Protein AF-V5BTP2-F1 (afdb_monomer_lite)

pLDDT: mean 86.92, std 16.34, range [38.19, 97.94]

Structure (mmCIF, N/CA/C/O backbone):
data_AF-V5BTP2-F1
#
_entry.id   AF-V5BTP2-F1
#
loop_
_atom_site.group_PDB
_atom_site.id
_atom_site.type_symbol
_atom_site.label_atom_id
_atom_site.label_alt_id
_atom_site.label_comp_id
_atom_site.label_asym_id
_atom_site.label_entity_id
_atom_site.label_seq_id
_atom_site.pdbx_PDB_ins_code
_atom_site.Cartn_x
_atom_site.Cartn_y
_atom_site.Cartn_z
_atom_site.occupancy
_atom_site.B_iso_or_equiv
_atom_site.auth_seq_id
_atom_site.auth_comp_id
_atom_site.auth_asym_id
_atom_site.auth_atom_id
_atom_site.pdbx_PDB_model_num
ATOM 1 N N . MET A 1 1 ? 0.324 3.523 -38.575 1.00 38.19 1 MET A N 1
ATOM 2 C CA . MET A 1 1 ? -0.183 3.292 -37.206 1.00 38.19 1 MET A CA 1
ATOM 3 C C . MET A 1 1 ? 0.817 3.880 -36.223 1.00 38.19 1 MET A C 1
ATOM 5 O O . MET A 1 1 ? 1.972 3.489 -36.273 1.00 38.19 1 MET A O 1
ATOM 9 N N . LEU A 1 2 ? 0.411 4.846 -35.398 1.00 49.34 2 LEU A N 1
ATOM 10 C CA . LEU A 1 2 ? 1.256 5.470 -34.371 1.00 49.34 2 LEU A CA 1
ATOM 11 C C . LEU A 1 2 ? 0.574 5.276 -33.019 1.00 49.34 2 LEU A C 1
ATOM 13 O O . LEU A 1 2 ? -0.221 6.115 -32.613 1.00 49.34 2 LEU A O 1
ATOM 17 N N . GLN A 1 3 ? 0.841 4.170 -32.335 1.00 48.38 3 GLN A N 1
ATOM 18 C CA . GLN A 1 3 ? 0.469 4.014 -30.930 1.00 48.38 3 GLN A CA 1
ATOM 19 C C . GLN A 1 3 ? 1.560 3.219 -30.213 1.00 48.38 3 GLN A C 1
ATOM 21 O O . GLN A 1 3 ? 2.170 2.347 -30.821 1.00 48.38 3 GLN A O 1
ATOM 26 N N . GLN A 1 4 ? 1.748 3.524 -28.925 1.00 43.69 4 GLN A N 1
ATOM 27 C CA . GLN A 1 4 ? 2.609 2.846 -27.937 1.00 43.69 4 GLN A CA 1
ATOM 28 C C . GLN A 1 4 ? 3.988 3.455 -27.603 1.00 43.69 4 GLN A C 1
ATOM 30 O O . GLN A 1 4 ? 4.906 2.727 -27.249 1.00 43.69 4 GLN A O 1
ATOM 35 N N . ASN A 1 5 ? 4.145 4.787 -27.584 1.00 49.44 5 ASN A N 1
ATOM 36 C CA . ASN A 1 5 ? 5.318 5.401 -26.923 1.00 49.44 5 ASN A CA 1
ATOM 37 C C . ASN A 1 5 ? 4.985 6.526 -25.924 1.00 49.44 5 ASN A C 1
ATOM 39 O O . ASN A 1 5 ? 5.680 7.536 -25.861 1.00 49.44 5 ASN A O 1
ATOM 43 N N . LYS A 1 6 ? 3.900 6.403 -25.146 1.00 52.09 6 LYS A N 1
ATOM 44 C CA . LYS A 1 6 ? 3.534 7.423 -24.143 1.00 52.09 6 LYS A CA 1
ATOM 45 C C . LYS A 1 6 ? 2.924 6.847 -22.863 1.00 52.09 6 LYS A C 1
ATOM 47 O O . LYS A 1 6 ? 1.850 7.271 -22.467 1.00 52.09 6 LYS A O 1
ATOM 52 N N . TYR A 1 7 ? 3.608 5.921 -22.194 1.00 56.06 7 TYR A N 1
ATOM 53 C CA . TYR A 1 7 ? 3.513 5.845 -20.728 1.00 56.06 7 TYR A CA 1
ATOM 54 C C . TYR A 1 7 ? 4.660 5.022 -20.136 1.00 56.06 7 TYR A C 1
ATOM 56 O O . TYR A 1 7 ? 4.441 3.988 -19.516 1.00 56.06 7 TYR A O 1
ATOM 64 N N . ARG A 1 8 ? 5.913 5.460 -20.325 1.00 60.88 8 ARG A N 1
ATOM 65 C CA . ARG A 1 8 ? 6.957 4.993 -19.407 1.00 60.88 8 ARG A CA 1
ATOM 66 C C . ARG A 1 8 ? 6.744 5.708 -18.074 1.00 60.88 8 ARG A C 1
ATOM 68 O O . ARG A 1 8 ? 6.733 6.943 -18.065 1.00 60.88 8 ARG A O 1
ATOM 75 N N . PRO A 1 9 ? 6.544 4.974 -16.973 1.00 66.88 9 PRO A N 1
ATOM 76 C CA . PRO A 1 9 ? 6.459 5.565 -15.651 1.00 66.88 9 PRO A CA 1
ATOM 77 C C . PRO A 1 9 ? 7.668 6.444 -15.392 1.00 66.88 9 PRO A C 1
ATOM 79 O O . PRO A 1 9 ? 8.806 5.999 -15.525 1.00 66.88 9 PRO A O 1
ATOM 82 N N . THR A 1 10 ? 7.446 7.693 -15.004 1.00 83.19 10 THR A N 1
ATOM 83 C CA . THR A 1 10 ? 8.562 8.502 -14.520 1.00 83.19 10 THR A CA 1
ATOM 84 C C . THR A 1 10 ? 8.795 8.193 -13.047 1.00 83.19 10 THR A C 1
ATOM 86 O O . THR A 1 10 ? 7.857 7.891 -12.301 1.00 83.19 10 THR A O 1
ATOM 89 N N . ARG A 1 11 ? 10.040 8.354 -12.593 1.00 85.81 11 ARG A N 1
ATOM 90 C CA . ARG A 1 11 ? 10.382 8.338 -11.164 1.00 85.81 11 ARG A CA 1
ATOM 91 C C . ARG A 1 11 ? 9.472 9.264 -10.343 1.00 85.81 11 ARG A C 1
ATOM 93 O O . ARG A 1 11 ? 9.100 8.921 -9.226 1.00 85.81 11 ARG A O 1
ATOM 100 N N . ASN A 1 12 ? 9.064 10.399 -10.916 1.00 90.31 12 ASN A N 1
ATOM 101 C CA . ASN A 1 12 ? 8.149 11.346 -10.276 1.00 90.31 12 ASN A CA 1
ATOM 102 C C . ASN A 1 12 ? 6.747 10.754 -10.090 1.00 90.31 12 ASN A C 1
ATOM 104 O O . ASN A 1 12 ? 6.163 10.895 -9.021 1.00 90.31 12 ASN A O 1
ATOM 108 N N . THR A 1 13 ? 6.219 10.046 -11.091 1.00 89.06 13 THR A N 1
ATOM 109 C CA . THR A 1 13 ? 4.919 9.363 -10.994 1.00 89.06 13 THR A CA 1
ATOM 110 C C . THR A 1 13 ? 4.928 8.294 -9.903 1.00 89.06 13 THR A C 1
ATOM 112 O O . THR A 1 13 ? 3.982 8.213 -9.121 1.00 89.06 13 THR A O 1
ATOM 115 N N . ILE A 1 14 ? 6.002 7.500 -9.827 1.00 90.44 14 ILE A N 1
ATOM 116 C CA . ILE A 1 14 ? 6.190 6.493 -8.772 1.00 90.44 14 ILE A CA 1
ATOM 117 C C . ILE A 1 14 ? 6.228 7.173 -7.402 1.00 90.44 14 ILE A C 1
ATOM 119 O O . ILE A 1 14 ? 5.473 6.793 -6.509 1.00 90.44 14 ILE A O 1
ATOM 123 N N . LYS A 1 15 ? 7.048 8.222 -7.259 1.00 94.00 15 LYS A N 1
ATOM 124 C CA . LYS A 1 15 ? 7.174 8.975 -6.009 1.00 94.00 15 LYS A CA 1
ATOM 125 C C . LYS A 1 15 ? 5.831 9.524 -5.530 1.00 94.00 15 LYS A C 1
ATOM 127 O O . LYS A 1 15 ? 5.471 9.282 -4.389 1.00 94.00 15 LYS A O 1
ATOM 132 N N . LEU A 1 16 ? 5.072 10.200 -6.392 1.00 95.06 16 LEU A N 1
ATOM 133 C CA . LEU A 1 16 ? 3.781 10.786 -6.013 1.00 95.06 16 LEU A CA 1
ATOM 134 C C . LEU A 1 16 ? 2.786 9.734 -5.504 1.00 95.06 16 LEU A C 1
ATOM 136 O O . LEU A 1 16 ? 2.075 9.972 -4.530 1.00 95.06 16 LEU A O 1
ATOM 140 N N . LYS A 1 17 ? 2.745 8.557 -6.140 1.00 94.62 17 LYS A N 1
ATOM 141 C CA . LYS A 1 17 ? 1.866 7.464 -5.709 1.00 94.62 17 LYS A CA 1
ATOM 142 C C . LYS A 1 17 ? 2.305 6.867 -4.371 1.00 94.62 17 LYS A C 1
ATOM 144 O O . LYS A 1 17 ? 1.456 6.616 -3.521 1.00 94.62 17 LYS A O 1
ATOM 149 N N . LEU A 1 18 ? 3.609 6.670 -4.173 1.00 94.81 18 LEU A N 1
ATOM 150 C CA . LEU A 1 18 ? 4.152 6.171 -2.908 1.00 94.81 18 LEU A CA 1
ATOM 151 C C . LEU A 1 18 ? 3.982 7.179 -1.766 1.00 94.81 18 LEU A C 1
ATOM 153 O O . LEU A 1 18 ? 3.625 6.773 -0.665 1.00 94.81 18 LEU A O 1
ATOM 157 N N . ASP A 1 19 ? 4.164 8.475 -2.025 1.00 97.06 19 ASP A N 1
ATOM 158 C CA . ASP A 1 19 ? 3.937 9.533 -1.034 1.00 97.06 19 ASP A CA 1
ATOM 159 C C . ASP A 1 19 ? 2.466 9.536 -0.578 1.00 97.06 19 ASP A C 1
ATOM 161 O O . ASP A 1 19 ? 2.178 9.588 0.618 1.00 97.06 19 ASP A O 1
ATOM 165 N N . HIS A 1 20 ? 1.524 9.410 -1.522 1.00 96.69 20 HIS A N 1
ATOM 166 C CA . HIS A 1 20 ? 0.098 9.327 -1.205 1.00 96.69 20 HIS A CA 1
ATOM 167 C C . HIS A 1 20 ? -0.251 8.071 -0.390 1.00 96.69 20 HIS A C 1
ATOM 169 O O . HIS A 1 20 ? -0.946 8.166 0.622 1.00 96.69 20 HIS A O 1
ATOM 175 N N . LEU A 1 21 ? 0.272 6.906 -0.785 1.00 97.00 21 LEU A N 1
ATOM 176 C CA . LEU A 1 21 ? 0.127 5.663 -0.023 1.00 97.00 21 LEU A CA 1
ATOM 177 C C . LEU A 1 21 ? 0.686 5.797 1.397 1.00 97.00 21 LEU A C 1
ATOM 179 O O . LEU A 1 21 ? 0.027 5.404 2.357 1.00 97.00 21 LEU A O 1
ATOM 183 N N . GLY A 1 22 ? 1.877 6.382 1.536 1.00 96.31 22 GLY A N 1
ATOM 184 C CA . GLY A 1 22 ? 2.519 6.607 2.827 1.00 96.31 22 GLY A CA 1
ATOM 185 C C . GLY A 1 22 ? 1.669 7.476 3.752 1.00 96.31 22 GLY A C 1
ATOM 186 O O . GLY A 1 22 ? 1.521 7.150 4.931 1.00 96.31 22 GLY A O 1
ATOM 187 N N . LEU A 1 23 ? 1.047 8.532 3.221 1.00 97.69 23 LEU A N 1
ATOM 188 C CA . LEU A 1 23 ? 0.135 9.387 3.981 1.00 97.69 23 LEU A CA 1
ATOM 189 C C . LEU A 1 23 ? -1.084 8.610 4.504 1.00 97.69 23 LEU A C 1
ATOM 191 O O . LEU A 1 23 ? -1.409 8.701 5.685 1.00 97.69 23 LEU A O 1
ATOM 195 N N . LEU A 1 24 ? -1.735 7.815 3.650 1.00 97.38 24 LEU A N 1
ATOM 196 C CA . LEU A 1 24 ? -2.906 7.024 4.045 1.00 97.38 24 LEU A CA 1
ATOM 197 C C . LEU A 1 24 ? -2.554 5.949 5.082 1.00 97.38 24 LEU A C 1
ATOM 199 O O . LEU A 1 24 ? -3.231 5.817 6.100 1.00 97.38 24 LEU A O 1
ATOM 203 N N . ILE A 1 25 ? -1.474 5.199 4.845 1.00 96.12 25 ILE A N 1
ATOM 204 C CA . ILE A 1 25 ? -1.044 4.108 5.729 1.00 96.12 25 ILE A CA 1
ATOM 205 C C . ILE A 1 25 ? -0.623 4.656 7.096 1.00 96.12 25 ILE A C 1
ATOM 207 O O . ILE A 1 25 ? -1.028 4.111 8.123 1.00 96.12 25 ILE A O 1
ATOM 211 N N . SER A 1 26 ? 0.155 5.742 7.126 1.00 96.12 26 SER A N 1
ATOM 212 C CA . SER A 1 26 ? 0.571 6.371 8.386 1.00 96.12 26 SER A CA 1
ATOM 213 C C . SE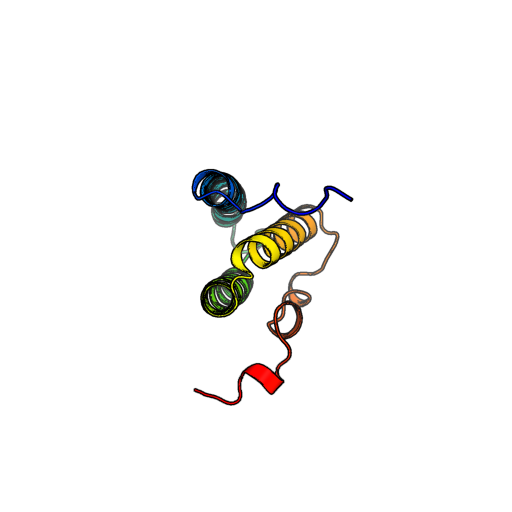R A 1 26 ? -0.613 6.955 9.163 1.00 96.12 26 SER A C 1
ATOM 215 O O . SER A 1 26 ? -0.665 6.804 10.383 1.00 96.12 26 SER A O 1
ATOM 217 N N . GLY A 1 27 ? -1.602 7.532 8.471 1.00 96.06 27 GLY A N 1
ATOM 218 C CA . GLY A 1 27 ? -2.853 7.990 9.075 1.00 96.06 27 GLY A CA 1
ATOM 219 C C . GLY A 1 27 ? -3.643 6.866 9.754 1.00 96.06 27 GLY A C 1
ATOM 220 O O . GLY A 1 27 ? -4.120 7.042 10.874 1.00 96.06 27 GLY A O 1
ATOM 221 N N . GLU A 1 28 ? -3.730 5.684 9.137 1.00 95.19 28 GLU A N 1
ATOM 222 C CA . GLU A 1 28 ? -4.334 4.512 9.789 1.00 95.19 28 GLU A CA 1
ATOM 223 C C . GLU A 1 28 ? -3.529 4.018 10.983 1.00 95.19 28 GLU A C 1
ATOM 225 O O . GLU A 1 28 ? -4.100 3.623 11.998 1.00 95.19 28 GLU A O 1
ATOM 230 N N . TRP A 1 29 ? -2.204 4.030 10.876 1.00 93.56 29 TRP A N 1
ATOM 231 C CA . TRP A 1 29 ? -1.324 3.559 11.941 1.00 93.56 29 TRP A CA 1
ATOM 232 C C . TRP A 1 29 ? -1.322 4.466 13.170 1.00 93.56 29 TRP A C 1
ATOM 234 O O . TRP A 1 29 ? -1.014 3.995 14.261 1.00 93.56 29 TRP A O 1
ATOM 244 N N . ALA A 1 30 ? -1.705 5.732 13.015 1.00 95.50 30 ALA A N 1
ATOM 245 C CA . ALA A 1 30 ? -1.894 6.654 14.128 1.00 95.50 30 ALA A CA 1
ATOM 246 C C . ALA A 1 30 ? -3.165 6.367 14.958 1.00 95.50 30 ALA A C 1
ATOM 248 O O . ALA A 1 30 ? -3.325 6.931 16.041 1.00 95.50 30 ALA A O 1
ATOM 249 N N . LYS A 1 31 ? -4.082 5.511 14.480 1.00 95.31 31 LYS A N 1
ATOM 250 C CA . LYS A 1 31 ? -5.302 5.128 15.212 1.00 95.31 31 LYS A CA 1
ATOM 251 C C . LYS A 1 31 ? -5.016 4.105 16.315 1.00 95.31 31 LYS A C 1
ATOM 253 O O . LYS A 1 31 ? -3.964 3.473 16.367 1.00 95.31 31 LYS A O 1
ATOM 258 N N . ASN A 1 32 ? -6.009 3.883 17.180 1.00 94.19 32 ASN A N 1
ATOM 259 C CA . ASN A 1 32 ? -5.972 2.783 18.142 1.00 94.19 32 ASN A CA 1
ATOM 260 C C . ASN A 1 32 ? -5.875 1.430 17.406 1.00 94.19 32 ASN A C 1
ATOM 262 O O . ASN A 1 32 ? -6.573 1.186 16.422 1.00 94.19 32 ASN A O 1
ATOM 266 N N . ASN A 1 33 ? -5.046 0.520 17.920 1.00 89.19 33 ASN A N 1
ATOM 267 C CA . ASN A 1 33 ? -4.859 -0.824 17.372 1.00 89.19 33 ASN A CA 1
ATOM 268 C C . ASN A 1 33 ? -6.157 -1.630 17.212 1.00 89.19 33 ASN A C 1
ATOM 270 O O . ASN A 1 33 ? -6.210 -2.492 16.340 1.00 89.19 33 ASN A O 1
ATOM 274 N N . GLN A 1 34 ? -7.172 -1.367 18.038 1.00 90.00 34 GLN A N 1
ATOM 275 C CA . GLN A 1 34 ? -8.473 -2.038 17.977 1.00 90.00 34 GLN A CA 1
ATOM 276 C C . GLN A 1 34 ? -9.372 -1.522 16.844 1.00 90.00 34 GLN A C 1
ATOM 278 O O . GLN A 1 34 ? -10.332 -2.194 16.487 1.00 90.00 34 GLN A O 1
ATOM 283 N N . THR A 1 35 ? -9.084 -0.339 16.294 1.00 90.50 35 THR A N 1
ATOM 284 C CA . THR A 1 35 ? -9.934 0.325 15.290 1.00 90.50 35 THR A CA 1
ATOM 285 C C . THR A 1 35 ? -9.233 0.588 13.961 1.00 90.50 35 THR A C 1
ATOM 287 O O . THR A 1 35 ? -9.894 0.933 12.984 1.00 90.50 35 THR A O 1
ATOM 290 N N . ARG A 1 36 ? -7.903 0.448 13.896 1.00 94.25 36 ARG A N 1
ATOM 291 C CA . ARG A 1 36 ? -7.148 0.606 12.647 1.00 94.25 36 ARG A CA 1
ATOM 292 C C . ARG A 1 36 ? -7.533 -0.468 11.636 1.00 94.25 36 ARG A C 1
ATOM 294 O O . ARG A 1 36 ? -7.632 -1.647 11.975 1.00 94.25 36 ARG A O 1
ATOM 301 N N . LEU A 1 37 ? -7.655 -0.064 10.375 1.00 95.44 37 LEU A N 1
ATOM 302 C CA . LEU A 1 37 ? -8.036 -0.984 9.305 1.00 95.44 37 LEU A CA 1
ATOM 303 C C . LEU A 1 37 ? -6.825 -1.597 8.589 1.00 95.44 37 LEU A C 1
ATOM 305 O O . LEU A 1 37 ? -6.904 -2.650 7.952 1.00 95.44 37 LEU A O 1
ATOM 309 N N . ILE A 1 38 ? -5.673 -0.944 8.712 1.00 96.12 38 ILE A N 1
ATOM 310 C CA . ILE A 1 38 ? -4.405 -1.393 8.150 1.00 96.12 38 ILE A CA 1
ATOM 311 C C . ILE A 1 38 ? -3.492 -1.819 9.297 1.00 96.12 38 ILE A C 1
ATOM 313 O O . ILE A 1 38 ? -3.250 -1.057 10.229 1.00 96.12 38 ILE A O 1
ATOM 317 N N . ASN A 1 39 ? -2.972 -3.043 9.224 1.00 92.81 39 ASN A N 1
ATOM 318 C CA . ASN A 1 39 ? -2.079 -3.611 10.230 1.00 92.81 39 ASN A CA 1
ATOM 319 C C . ASN A 1 39 ? -0.748 -4.052 9.598 1.00 92.81 39 ASN A C 1
ATOM 321 O O . ASN A 1 39 ? -0.544 -3.960 8.385 1.00 92.81 39 ASN A O 1
ATOM 325 N N . THR A 1 40 ? 0.160 -4.552 10.437 1.00 93.38 40 THR A N 1
ATOM 326 C CA . THR A 1 40 ? 1.493 -5.003 10.022 1.00 93.38 40 THR A CA 1
ATOM 327 C C . THR A 1 40 ? 1.448 -6.080 8.936 1.00 93.38 40 THR A C 1
ATOM 329 O O . THR A 1 40 ? 2.261 -6.029 8.020 1.00 93.38 40 THR A O 1
ATOM 332 N N . ARG A 1 41 ? 0.483 -7.012 8.979 1.00 94.19 41 ARG A N 1
ATOM 333 C CA . ARG A 1 41 ? 0.361 -8.087 7.981 1.00 94.19 41 ARG A CA 1
ATOM 334 C C . ARG A 1 41 ? 0.112 -7.523 6.584 1.00 94.19 41 ARG A C 1
ATOM 336 O O . ARG A 1 41 ? 0.776 -7.959 5.648 1.00 94.19 41 ARG A O 1
ATOM 343 N N . HIS A 1 42 ? -0.787 -6.547 6.438 1.00 96.06 42 HIS A N 1
ATOM 344 C CA . HIS A 1 42 ? -1.060 -5.929 5.132 1.00 96.06 42 HIS A CA 1
ATOM 345 C C . HIS A 1 42 ? 0.196 -5.257 4.572 1.00 96.06 42 HIS A C 1
ATOM 347 O O . HIS A 1 42 ? 0.564 -5.489 3.424 1.00 96.06 42 HIS A O 1
ATOM 353 N N . VAL A 1 43 ? 0.905 -4.495 5.413 1.00 95.25 43 VAL A N 1
ATOM 354 C CA . VAL A 1 43 ? 2.151 -3.828 5.014 1.00 95.25 43 VAL A CA 1
ATOM 355 C C . VAL A 1 43 ? 3.209 -4.847 4.593 1.00 95.25 43 VAL A C 1
ATOM 357 O O . VAL A 1 43 ? 3.852 -4.656 3.567 1.00 95.25 43 VAL A O 1
ATOM 360 N N . SER A 1 44 ? 3.354 -5.962 5.314 1.00 95.56 44 SER A N 1
ATOM 361 C CA . SER A 1 44 ? 4.273 -7.036 4.920 1.00 95.56 44 SER A CA 1
ATOM 362 C C . SER A 1 44 ? 3.923 -7.648 3.560 1.00 95.56 44 SER A C 1
ATOM 364 O O . SER A 1 44 ? 4.830 -7.879 2.762 1.00 95.56 44 SER A O 1
ATOM 366 N N . VAL A 1 45 ? 2.637 -7.881 3.267 1.00 96.25 45 VAL A N 1
ATOM 367 C CA . VAL A 1 45 ? 2.188 -8.379 1.952 1.00 96.25 45 VAL A CA 1
ATOM 368 C C . VAL A 1 45 ? 2.531 -7.376 0.848 1.00 96.25 45 VAL A C 1
ATOM 370 O O . VAL A 1 45 ? 3.142 -7.747 -0.153 1.00 96.25 45 VAL A O 1
ATOM 373 N N . TRP A 1 46 ? 2.210 -6.095 1.041 1.00 97.06 46 TRP A N 1
ATOM 374 C CA . TRP A 1 46 ? 2.471 -5.056 0.042 1.00 97.06 46 TRP A CA 1
ATOM 375 C C . TRP A 1 46 ? 3.964 -4.817 -0.196 1.00 97.06 46 TRP A C 1
ATOM 377 O O . TRP A 1 46 ? 4.370 -4.647 -1.341 1.00 97.06 46 TRP A O 1
ATOM 387 N N . VAL A 1 47 ? 4.797 -4.847 0.851 1.00 94.75 47 VAL A N 1
ATOM 388 C CA . VAL A 1 47 ? 6.257 -4.715 0.715 1.00 94.75 47 VAL A CA 1
ATOM 389 C C . VAL A 1 47 ? 6.832 -5.873 -0.096 1.00 94.75 47 VAL A C 1
ATOM 391 O O . VAL A 1 47 ? 7.589 -5.624 -1.030 1.00 94.75 47 VAL A O 1
ATOM 394 N N . LYS A 1 48 ? 6.445 -7.121 0.202 1.00 94.94 48 LYS A N 1
ATOM 395 C CA . LYS A 1 48 ? 6.886 -8.289 -0.578 1.00 94.94 48 LYS A CA 1
ATOM 396 C C . LYS A 1 48 ? 6.491 -8.163 -2.050 1.00 94.94 48 LYS A C 1
ATOM 398 O O . LYS A 1 48 ? 7.325 -8.368 -2.928 1.00 94.94 48 LYS A O 1
ATOM 403 N N . ALA A 1 49 ? 5.247 -7.764 -2.314 1.00 95.50 49 ALA A N 1
ATOM 404 C CA . ALA A 1 49 ? 4.761 -7.578 -3.674 1.00 95.50 49 ALA A CA 1
ATOM 405 C C . ALA A 1 49 ? 5.529 -6.477 -4.426 1.00 95.50 49 ALA A C 1
ATOM 407 O O . ALA A 1 49 ? 5.879 -6.656 -5.593 1.00 95.50 49 ALA A O 1
ATOM 408 N N . LEU A 1 50 ? 5.808 -5.350 -3.762 1.00 94.56 50 LEU A N 1
ATOM 409 C CA . LEU A 1 50 ? 6.562 -4.238 -4.340 1.00 94.56 50 LEU A CA 1
ATOM 410 C C . LEU A 1 50 ? 8.018 -4.614 -4.619 1.00 94.56 50 LEU A C 1
ATOM 412 O O . LEU A 1 50 ? 8.513 -4.276 -5.688 1.00 94.56 50 LEU A O 1
ATOM 416 N N . LEU A 1 51 ? 8.684 -5.330 -3.710 1.00 93.00 51 LEU A N 1
ATOM 417 C CA . LEU A 1 51 ? 10.054 -5.803 -3.932 1.00 93.00 51 LEU A CA 1
ATOM 418 C C . LEU A 1 51 ? 10.124 -6.705 -5.163 1.00 93.00 51 LEU A C 1
ATOM 420 O O . LEU A 1 51 ? 10.875 -6.402 -6.083 1.00 93.00 51 LEU A O 1
ATOM 424 N N . LYS A 1 52 ? 9.255 -7.720 -5.239 1.00 92.81 52 LYS A N 1
ATOM 425 C CA . LYS A 1 52 ? 9.186 -8.601 -6.410 1.00 92.81 52 LYS A CA 1
ATOM 426 C C . LYS A 1 52 ? 8.872 -7.829 -7.695 1.00 92.81 52 LYS A C 1
ATOM 428 O O . LYS A 1 52 ? 9.458 -8.084 -8.733 1.00 92.81 52 LYS A O 1
ATOM 433 N N . SER A 1 53 ? 8.012 -6.814 -7.636 1.00 92.81 53 SER A N 1
ATOM 434 C CA . SER A 1 53 ? 7.644 -6.031 -8.826 1.00 92.81 53 SER A CA 1
ATOM 435 C C . SER A 1 53 ? 8.795 -5.263 -9.477 1.00 92.81 53 SER A C 1
ATOM 437 O O . SER A 1 53 ? 8.659 -4.835 -10.623 1.00 92.81 53 SER A O 1
ATOM 439 N N . VAL A 1 54 ? 9.897 -5.040 -8.753 1.00 89.75 54 VAL A N 1
ATOM 440 C CA . VAL A 1 54 ? 11.100 -4.410 -9.308 1.00 89.75 54 VAL A CA 1
ATOM 441 C C . VAL A 1 54 ? 11.782 -5.360 -10.288 1.00 89.75 54 VAL A C 1
ATOM 443 O O . VAL A 1 54 ? 12.155 -4.931 -11.377 1.00 89.75 54 VAL A O 1
ATOM 446 N N . ASP A 1 55 ? 11.863 -6.647 -9.946 1.00 89.62 55 ASP A N 1
ATOM 447 C CA . ASP A 1 55 ? 12.522 -7.670 -10.765 1.00 89.62 55 ASP A CA 1
ATOM 448 C C . ASP A 1 55 ? 11.745 -7.980 -12.057 1.00 89.62 55 ASP A C 1
ATOM 450 O O . ASP A 1 55 ? 12.323 -8.426 -13.046 1.00 89.62 55 ASP A O 1
ATOM 454 N N . HIS A 1 56 ? 10.438 -7.696 -12.065 1.00 87.50 56 HIS A N 1
ATOM 455 C CA . HIS A 1 56 ? 9.528 -7.968 -13.181 1.00 87.50 56 HIS A CA 1
ATOM 456 C C . HIS A 1 56 ? 9.154 -6.721 -14.017 1.00 87.50 56 HIS A C 1
ATOM 458 O O . HIS A 1 56 ? 8.368 -6.837 -14.951 1.00 87.50 56 HIS A O 1
ATOM 464 N N . ASP A 1 57 ? 9.692 -5.530 -13.712 1.00 87.69 57 ASP A N 1
ATOM 465 C CA . ASP A 1 57 ? 9.295 -4.239 -14.331 1.00 87.69 57 ASP A CA 1
ATOM 466 C C . ASP A 1 57 ? 7.785 -3.911 -14.179 1.00 87.69 57 ASP A C 1
ATOM 468 O O . ASP A 1 57 ? 7.174 -3.192 -14.970 1.00 87.69 57 ASP A O 1
ATOM 472 N N . GLU A 1 58 ? 7.159 -4.405 -13.104 1.00 92.19 58 GLU A N 1
ATOM 473 C CA . GLU A 1 58 ? 5.718 -4.274 -12.820 1.00 92.19 58 GLU A CA 1
ATOM 474 C C . GLU A 1 58 ? 5.411 -3.233 -11.731 1.00 92.19 58 GLU A C 1
ATOM 476 O O . GLU A 1 58 ? 4.271 -3.093 -11.274 1.00 92.19 58 GLU A O 1
ATOM 481 N N . THR A 1 59 ? 6.414 -2.466 -11.292 1.00 91.19 59 THR A N 1
ATOM 482 C CA . THR A 1 59 ? 6.321 -1.609 -10.097 1.00 91.19 59 THR A CA 1
ATOM 483 C C . THR A 1 59 ? 5.100 -0.687 -10.097 1.00 91.19 59 THR A C 1
ATOM 485 O O . THR A 1 59 ? 4.401 -0.584 -9.089 1.00 91.19 59 THR A O 1
ATOM 488 N N . LEU A 1 60 ? 4.769 -0.040 -11.221 1.00 91.94 60 LEU A N 1
ATOM 489 C CA . LEU A 1 60 ? 3.571 0.807 -11.274 1.00 91.94 60 LEU A CA 1
ATOM 490 C C . LEU A 1 60 ? 2.261 0.035 -11.167 1.00 91.94 60 LEU A C 1
ATOM 492 O O . LEU A 1 60 ? 1.318 0.537 -10.548 1.00 91.94 60 LEU A O 1
ATOM 496 N N . GLN A 1 61 ? 2.181 -1.134 -11.795 1.00 93.56 61 GLN A N 1
ATOM 497 C CA . GLN A 1 61 ? 0.991 -1.972 -11.742 1.00 93.56 61 GLN A CA 1
ATOM 498 C C . GLN A 1 61 ? 0.746 -2.412 -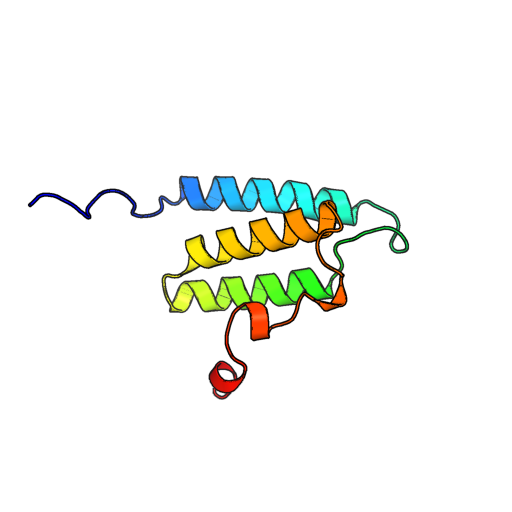10.300 1.00 93.56 61 GLN A C 1
ATOM 500 O O . GLN A 1 61 ? -0.367 -2.266 -9.793 1.00 93.56 61 GLN A O 1
ATOM 505 N N . ILE A 1 62 ? 1.799 -2.850 -9.607 1.00 96.06 62 ILE A N 1
ATOM 506 C CA . ILE A 1 62 ? 1.706 -3.252 -8.204 1.00 96.06 62 ILE A CA 1
ATOM 507 C C . ILE A 1 62 ? 1.371 -2.066 -7.294 1.00 96.06 62 ILE A C 1
ATOM 509 O O . ILE A 1 62 ? 0.453 -2.189 -6.487 1.00 96.06 62 ILE A O 1
ATOM 513 N N . ILE A 1 63 ? 1.984 -0.888 -7.469 1.00 96.19 63 ILE A N 1
ATOM 514 C CA . ILE A 1 63 ? 1.587 0.331 -6.734 1.00 96.19 63 ILE A CA 1
ATOM 515 C C . ILE A 1 63 ? 0.095 0.643 -6.936 1.00 96.19 63 ILE A C 1
ATOM 517 O O . ILE A 1 63 ? -0.593 1.037 -5.992 1.00 96.19 63 ILE A O 1
ATOM 521 N N . GLY A 1 64 ? -0.422 0.472 -8.156 1.00 96.38 64 GLY A N 1
ATOM 522 C CA . GLY A 1 64 ? -1.841 0.658 -8.463 1.00 96.38 64 GLY A CA 1
ATOM 523 C C . GLY A 1 64 ? -2.743 -0.315 -7.700 1.00 96.38 64 GLY A C 1
ATOM 524 O O . GLY A 1 64 ? -3.740 0.108 -7.117 1.00 96.38 64 GLY A O 1
ATOM 525 N N . ARG A 1 65 ? -2.363 -1.594 -7.638 1.00 97.44 65 ARG A N 1
ATOM 526 C CA . ARG A 1 65 ? -3.095 -2.632 -6.892 1.00 97.44 65 ARG A CA 1
ATOM 527 C C . ARG A 1 65 ? -3.060 -2.388 -5.383 1.00 97.44 65 ARG A C 1
ATOM 529 O O . ARG A 1 65 ? -4.109 -2.421 -4.750 1.00 97.44 65 ARG A O 1
ATOM 536 N N . VAL A 1 66 ? -1.898 -2.027 -4.831 1.00 97.94 66 VAL A N 1
ATOM 537 C CA . VAL A 1 66 ? -1.760 -1.642 -3.414 1.00 97.94 66 VAL A CA 1
ATOM 538 C C . VAL A 1 66 ? -2.643 -0.435 -3.093 1.00 97.94 66 VAL A C 1
ATOM 540 O O . VAL A 1 66 ? -3.326 -0.421 -2.075 1.00 97.94 66 VAL A O 1
ATOM 543 N N . SER A 1 67 ? -2.691 0.559 -3.985 1.00 97.94 67 SER A N 1
ATOM 544 C CA . SER A 1 67 ? -3.564 1.733 -3.829 1.00 97.94 67 SER A CA 1
ATOM 545 C C . SER A 1 67 ? -5.046 1.355 -3.795 1.00 97.94 67 SER A C 1
ATOM 547 O O . SER A 1 67 ? -5.797 1.895 -2.983 1.00 97.94 67 SER A O 1
ATOM 549 N N . ALA A 1 68 ? -5.466 0.408 -4.638 1.00 97.69 68 ALA A N 1
ATOM 550 C CA . ALA A 1 68 ? -6.835 -0.098 -4.646 1.00 97.69 68 ALA A CA 1
ATOM 551 C C . ALA A 1 68 ? -7.175 -0.865 -3.357 1.00 97.69 68 ALA A C 1
ATOM 553 O O . ALA A 1 68 ? -8.251 -0.653 -2.796 1.00 97.69 68 ALA A O 1
ATOM 554 N N . ASP A 1 69 ? -6.262 -1.701 -2.858 1.00 97.62 69 ASP A N 1
ATOM 555 C CA . ASP A 1 69 ? -6.443 -2.444 -1.607 1.00 97.62 69 ASP A CA 1
ATOM 556 C C . ASP A 1 69 ? -6.502 -1.502 -0.394 1.00 97.62 69 ASP A C 1
ATOM 558 O O . ASP A 1 69 ? -7.410 -1.625 0.426 1.00 97.62 69 ASP A O 1
ATOM 562 N N . VAL A 1 70 ? -5.602 -0.511 -0.306 1.00 97.62 70 VAL A N 1
ATOM 563 C CA . VAL A 1 70 ? -5.638 0.528 0.739 1.00 97.62 70 VAL A CA 1
ATOM 564 C C . VAL A 1 70 ? -6.986 1.238 0.725 1.00 97.62 70 VAL A C 1
ATOM 566 O O . VAL A 1 70 ? -7.666 1.270 1.746 1.00 97.62 70 VAL A O 1
ATOM 569 N N . ASN A 1 71 ? -7.420 1.751 -0.428 1.00 97.56 71 ASN A N 1
ATOM 570 C CA . ASN A 1 71 ? -8.705 2.439 -0.519 1.00 97.56 71 ASN A CA 1
ATOM 571 C C . ASN A 1 71 ? -9.879 1.521 -0.145 1.00 97.56 71 ASN A C 1
ATOM 573 O O . ASN A 1 71 ? -10.792 1.944 0.560 1.00 97.56 71 ASN A O 1
ATOM 577 N N . SER A 1 72 ? -9.854 0.260 -0.577 1.00 97.50 72 SER A N 1
ATOM 578 C CA . SER A 1 72 ? -10.927 -0.702 -0.302 1.00 97.50 72 SER A CA 1
ATOM 579 C C . SER A 1 72 ? -11.017 -1.071 1.177 1.00 97.50 72 SER A C 1
ATOM 581 O O . SER A 1 72 ? -12.123 -1.186 1.696 1.00 97.50 72 SER A O 1
ATOM 583 N N . LEU A 1 73 ? -9.884 -1.193 1.876 1.00 97.06 73 LEU A N 1
ATOM 584 C CA . LEU A 1 73 ? -9.869 -1.368 3.330 1.00 97.06 73 LEU A CA 1
ATOM 585 C C . LEU A 1 73 ? -10.450 -0.138 4.032 1.00 97.06 73 LEU A C 1
ATOM 587 O O . LEU A 1 73 ? -11.342 -0.275 4.861 1.00 97.06 73 LEU A O 1
ATOM 591 N N . LEU A 1 74 ? -9.993 1.065 3.667 1.00 95.81 74 LEU A N 1
ATOM 592 C CA . LEU A 1 74 ? -10.445 2.326 4.274 1.00 95.81 74 LEU A CA 1
ATOM 593 C C . LEU A 1 74 ? -11.941 2.593 4.076 1.00 95.81 74 LEU A C 1
ATOM 595 O O . LEU A 1 74 ? -12.590 3.205 4.923 1.00 95.81 74 LEU A O 1
ATOM 599 N N . THR A 1 75 ? -12.486 2.130 2.953 1.00 96.38 75 THR A N 1
ATOM 600 C CA . THR A 1 75 ? -13.904 2.265 2.597 1.00 96.38 75 THR A CA 1
ATOM 601 C C . THR A 1 75 ? -14.750 1.061 3.013 1.00 96.38 75 THR A C 1
ATOM 603 O O . THR A 1 75 ? -15.940 1.048 2.724 1.00 96.38 75 THR A O 1
ATOM 606 N N . HIS A 1 76 ? -14.176 0.084 3.727 1.00 95.38 76 HIS A N 1
ATOM 607 C CA . HIS A 1 76 ? -14.846 -1.150 4.166 1.00 95.38 76 HIS A CA 1
ATOM 608 C C . HIS A 1 76 ? -15.418 -2.005 3.017 1.00 95.38 76 HIS A C 1
ATOM 610 O O . HIS A 1 76 ? -16.334 -2.797 3.216 1.00 95.38 76 HIS A O 1
ATOM 616 N N . ASN A 1 77 ? -14.859 -1.872 1.812 1.00 96.94 77 ASN A N 1
ATOM 617 C CA . ASN A 1 77 ? -15.246 -2.658 0.640 1.00 96.94 77 ASN A CA 1
ATOM 618 C C . ASN A 1 77 ? -14.648 -4.071 0.647 1.00 96.94 77 ASN A C 1
ATOM 620 O O . ASN A 1 77 ? -15.160 -4.957 -0.033 1.00 96.94 77 ASN A O 1
ATOM 624 N N . ILE A 1 78 ? -13.562 -4.288 1.393 1.00 95.62 78 ILE A N 1
ATOM 625 C CA . ILE A 1 78 ? -12.972 -5.612 1.615 1.00 95.62 78 ILE A CA 1
ATOM 626 C C . ILE A 1 78 ? -12.664 -5.813 3.097 1.00 95.62 78 ILE A C 1
ATOM 628 O O . ILE A 1 78 ? -12.336 -4.863 3.810 1.00 95.62 78 ILE A O 1
ATOM 632 N N . ALA A 1 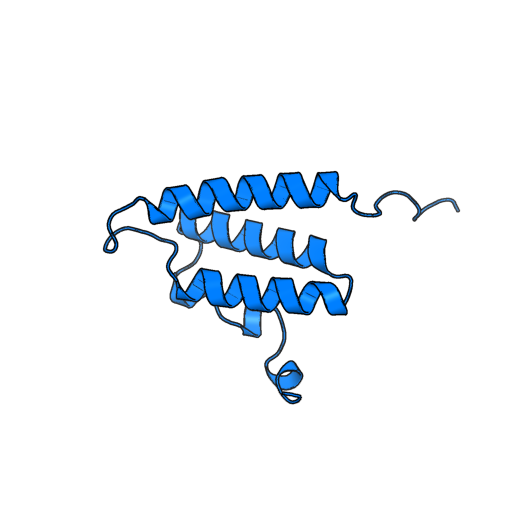79 ? -12.751 -7.063 3.546 1.00 93.25 79 ALA A N 1
ATOM 633 C CA . ALA A 1 79 ? -12.344 -7.457 4.887 1.00 93.25 79 ALA A CA 1
ATOM 634 C C . ALA A 1 79 ? -10.811 -7.483 5.024 1.00 93.25 79 ALA A C 1
ATOM 636 O O . ALA A 1 79 ? -10.081 -7.591 4.038 1.00 93.25 79 ALA A O 1
ATOM 637 N N . HIS A 1 80 ? -10.312 -7.399 6.260 1.00 89.19 80 HIS A N 1
ATOM 638 C CA . HIS A 1 80 ? -8.871 -7.407 6.549 1.00 89.19 80 HIS A CA 1
ATOM 639 C C . HIS A 1 80 ? -8.163 -8.665 6.036 1.00 89.19 80 HIS A C 1
ATOM 641 O O . HIS A 1 80 ? -7.075 -8.599 5.471 1.00 89.19 80 HIS A O 1
ATOM 647 N N . ASP A 1 81 ? -8.786 -9.821 6.234 1.00 92.44 81 ASP A N 1
ATOM 648 C CA . ASP A 1 81 ? -8.251 -11.127 5.856 1.00 92.44 81 ASP A CA 1
ATOM 649 C C . ASP A 1 81 ? -8.228 -11.364 4.344 1.00 92.44 81 ASP A C 1
ATOM 651 O O . ASP A 1 81 ? -7.513 -12.255 3.890 1.00 92.44 81 ASP A O 1
ATOM 655 N N . ALA A 1 82 ? -8.920 -10.528 3.564 1.00 93.62 82 ALA A N 1
ATOM 656 C CA . ALA A 1 82 ? -8.876 -10.584 2.114 1.00 93.62 82 ALA A CA 1
ATOM 657 C C . ALA A 1 82 ? -7.472 -10.295 1.571 1.00 93.62 82 ALA A C 1
ATOM 659 O O . ALA A 1 82 ? -7.159 -10.780 0.491 1.00 93.62 82 ALA A O 1
ATOM 660 N N . ILE A 1 83 ? -6.630 -9.526 2.282 1.00 95.88 83 ILE A N 1
ATOM 661 C CA . ILE A 1 83 ? -5.265 -9.189 1.849 1.00 95.88 83 ILE A CA 1
ATOM 662 C C . ILE A 1 83 ? -4.301 -10.347 2.119 1.00 95.88 83 ILE A C 1
ATOM 664 O O . ILE A 1 83 ? -3.735 -10.499 3.208 1.00 95.88 83 ILE A O 1
ATOM 668 N N . THR A 1 84 ? -4.074 -11.138 1.078 1.00 94.00 84 THR A N 1
ATOM 669 C CA . THR A 1 84 ? -3.184 -12.299 1.070 1.00 94.00 84 THR A CA 1
ATOM 670 C C . THR A 1 84 ? -2.086 -12.159 0.010 1.00 94.00 8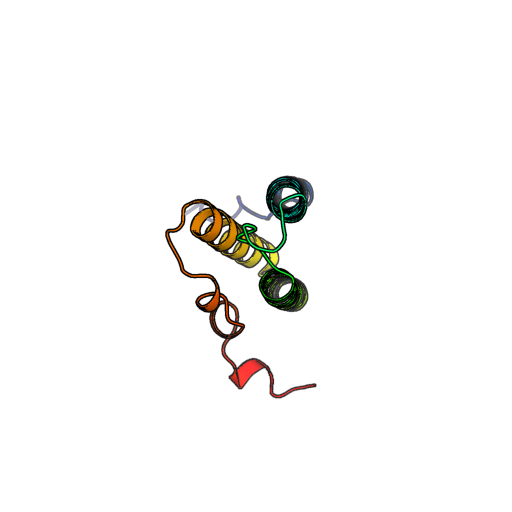4 THR A C 1
ATOM 672 O O . THR A 1 84 ? -2.128 -11.260 -0.832 1.00 94.00 84 THR A O 1
ATOM 675 N N . VAL A 1 85 ? -1.053 -13.006 0.075 1.00 89.75 85 VAL A N 1
ATOM 676 C CA . VAL A 1 85 ? 0.097 -12.933 -0.848 1.00 89.75 85 VAL A CA 1
ATOM 677 C C . VAL A 1 85 ? -0.309 -13.291 -2.280 1.00 89.75 85 VAL A C 1
ATOM 679 O O . VAL A 1 85 ? 0.085 -12.604 -3.223 1.00 89.75 85 VAL A O 1
ATOM 682 N N . ASP A 1 86 ? -1.184 -14.285 -2.420 1.00 90.62 86 ASP A N 1
ATOM 683 C CA . ASP A 1 86 ? -1.774 -14.757 -3.676 1.00 90.62 86 ASP A CA 1
ATOM 684 C C . ASP A 1 86 ? -2.567 -13.676 -4.423 1.00 90.62 86 ASP A C 1
ATOM 686 O O . ASP A 1 86 ? -2.714 -13.747 -5.644 1.00 90.62 86 ASP A O 1
ATO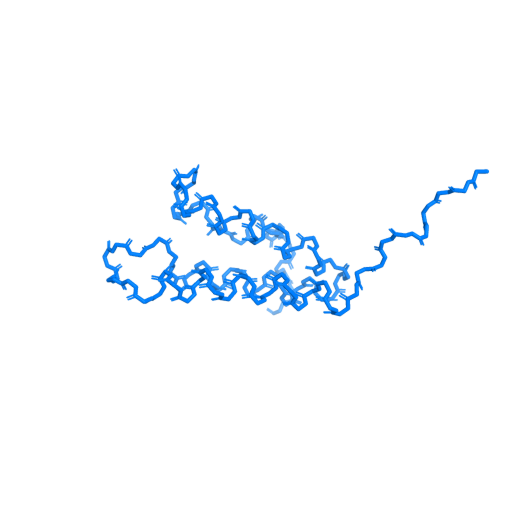M 690 N N . ARG A 1 87 ? -2.988 -12.601 -3.736 1.00 93.00 87 ARG A N 1
ATOM 691 C CA . ARG A 1 87 ? -3.548 -11.425 -4.414 1.00 93.00 87 ARG A CA 1
ATOM 692 C C . ARG A 1 87 ? -2.565 -10.750 -5.343 1.00 93.00 87 ARG A C 1
ATOM 694 O O . ARG A 1 87 ? -3.032 -10.011 -6.195 1.00 93.00 87 ARG A O 1
ATOM 701 N N . TYR A 1 88 ? -1.257 -10.897 -5.158 1.00 94.19 88 TYR A N 1
ATOM 702 C CA . TYR A 1 88 ? -0.253 -10.157 -5.921 1.00 94.19 88 TYR A CA 1
ATOM 703 C C . TYR A 1 88 ? 0.483 -11.052 -6.905 1.00 94.19 88 TYR A C 1
ATOM 705 O O . TYR A 1 88 ? 0.587 -10.674 -8.072 1.00 94.19 88 TYR A O 1
ATOM 713 N N . TYR A 1 89 ? 0.897 -12.231 -6.451 1.00 88.62 89 TYR A N 1
ATOM 714 C CA . TYR A 1 89 ? 1.586 -13.245 -7.240 1.00 88.62 89 TYR A CA 1
ATOM 715 C C . TYR A 1 89 ? 1.104 -14.629 -6.818 1.00 88.62 89 TYR A C 1
ATOM 717 O O . TYR A 1 89 ? 0.845 -14.833 -5.636 1.00 88.62 89 TYR A O 1
ATOM 725 N N . ALA A 1 90 ? 0.991 -15.572 -7.754 1.00 83.56 90 ALA A N 1
ATOM 726 C CA . ALA A 1 90 ? 0.587 -16.937 -7.426 1.00 83.56 90 ALA A CA 1
ATOM 727 C C . ALA A 1 90 ? 1.615 -17.599 -6.487 1.00 83.56 90 ALA A C 1
ATOM 729 O O . ALA A 1 90 ? 2.811 -17.329 -6.587 1.00 83.56 90 ALA A O 1
ATOM 730 N N . LEU A 1 91 ? 1.150 -18.473 -5.586 1.00 66.12 91 LEU A N 1
ATOM 731 C CA . LEU A 1 91 ? 2.007 -19.159 -4.603 1.00 66.12 91 LEU A CA 1
ATOM 732 C C . LEU A 1 91 ? 3.109 -20.011 -5.257 1.00 66.12 91 LEU A C 1
ATOM 734 O O . LEU A 1 91 ? 4.172 -20.182 -4.669 1.00 66.12 91 LEU A O 1
ATOM 738 N N . ASP A 1 92 ? 2.895 -20.481 -6.487 1.00 60.16 92 ASP A N 1
ATOM 739 C CA . ASP A 1 92 ? 3.892 -21.251 -7.243 1.00 60.16 92 ASP A CA 1
ATOM 740 C C . ASP A 1 92 ? 5.139 -20.427 -7.604 1.00 60.16 92 ASP A C 1
ATOM 742 O O . ASP A 1 92 ? 6.203 -20.988 -7.867 1.00 60.16 92 ASP A O 1
ATOM 746 N N . ASP A 1 93 ? 5.050 -19.096 -7.544 1.00 56.88 93 ASP A N 1
ATOM 747 C CA . ASP A 1 93 ? 6.201 -18.225 -7.742 1.00 56.88 93 ASP A CA 1
ATOM 748 C C . ASP A 1 93 ? 7.097 -18.099 -6.486 1.00 56.88 93 ASP A C 1
ATOM 750 O O . ASP A 1 93 ? 8.120 -17.416 -6.540 1.00 56.88 93 ASP A O 1
ATOM 754 N N . GLU A 1 94 ? 6.724 -18.689 -5.340 1.00 53.69 94 GLU A N 1
ATOM 755 C CA . GLU A 1 94 ? 7.528 -18.675 -4.102 1.00 53.69 94 GLU A CA 1
ATOM 756 C C . GLU A 1 94 ? 8.551 -19.827 -4.027 1.00 53.69 94 GLU A C 1
ATOM 758 O O . GLU A 1 94 ? 9.340 -19.890 -3.087 1.00 53.69 94 GLU A O 1
ATOM 763 N N . ALA A 1 95 ? 8.597 -20.723 -5.020 1.00 45.88 95 ALA A N 1
ATOM 764 C CA . ALA A 1 95 ? 9.432 -21.929 -5.001 1.00 45.88 95 ALA A CA 1
ATOM 765 C C . ALA A 1 95 ? 10.954 -21.707 -5.198 1.00 45.88 95 ALA A C 1
ATOM 767 O O . ALA A 1 95 ? 11.660 -22.659 -5.531 1.00 45.88 95 ALA A O 1
ATOM 768 N N . GLN A 1 96 ? 11.494 -20.493 -5.024 1.00 39.72 96 GLN A N 1
ATOM 769 C CA . GLN A 1 96 ? 12.916 -20.203 -5.290 1.00 39.72 96 GLN A CA 1
ATOM 770 C C . GLN A 1 96 ? 13.611 -19.265 -4.288 1.00 39.72 96 GLN A C 1
ATOM 772 O O . GLN A 1 96 ? 14.393 -18.412 -4.704 1.00 39.72 96 GLN A O 1
ATOM 777 N N . PHE A 1 97 ? 13.409 -19.446 -2.979 1.00 39.62 97 PHE A N 1
ATOM 778 C CA . PHE A 1 97 ? 14.344 -18.906 -1.978 1.00 39.62 97 PHE A CA 1
ATOM 779 C C . PHE A 1 97 ? 14.631 -19.904 -0.859 1.00 39.62 97 PHE A C 1
ATOM 781 O O . PHE A 1 97 ? 13.673 -20.302 -0.161 1.00 39.62 97 PHE A O 1
#

Secondary structure (DSSP, 8-state):
---S-S-PPPHHHHHHHHHHHHHHHHHHHTS-TTT-S--HHHHHHHHHHHHHHHHTT-HHHHHHHHHHHHHHHHTTSS-GGG--GGGTS-GGGGTT-

Foldseek 3Di:
DDDDDPDDDDPVNLVVLVVVLCVLQVVLVPDDPVPRLDDPVLVVLLVVLCVVCVVVVCNVVSSVVNVVVSVCSVVVVDHSVVRDNCSRPNPVVVPPD

Organism: NCBI:txid1116472

Radius of gyration: 15.15 Å; chains: 1; bounding box: 30×33×55 Å

Sequence (97 aa):
MLQQNKYRPTR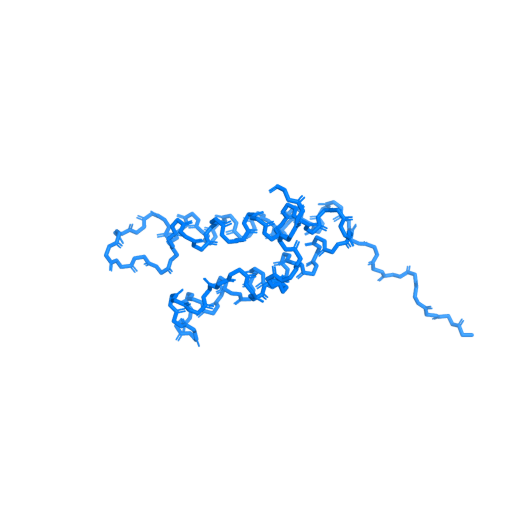NTIKLKLDHLGLLISGEWAKNNQTRLINTRHVSVWVKALLKSVDHDETLQIIGRVSADVNSLLTHNIAHDAITVDRYYALDDEAQF